Protein AF-A0A934HBX4-F1 (afdb_monomer)

Mean predicted aligned error: 6.54 Å

Radius of gyration: 14.33 Å; Cα contacts (8 Å, |Δi|>4): 82; chains: 1; bounding box: 33×27×42 Å

pLDDT: mean 80.92, std 11.92, range [35.16, 94.0]

Sequence (109 aa):
MNKEQVQQIINVLGGVRQRPGLYMRQNQASGFLDGFRLALEMLSAMGVPTSFYKEALAERGWEWSLAAPLAEMQQRGLTEEEKVEELLTIEIEAWKKVLAQIEQPENGQ

Secondary structure (DSSP, 8-state):
--HHHHHHHHHHHHHHHH-HHHH--TT-HHHHHHHHHHHHHHHHS----HHHHHHHHHHTT----SSHHHHHHHHTT--HHHHHHHHHHHHHHHHHHHHHHHHS--S--

Structure (mmCIF, N/CA/C/O backbone):
data_AF-A0A934HBX4-F1
#
_entry.id   AF-A0A934HBX4-F1
#
loop_
_atom_site.group_PDB
_atom_site.id
_atom_site.type_symbol
_atom_site.label_atom_id
_atom_site.label_alt_id
_atom_site.label_comp_id
_atom_site.label_asym_id
_atom_site.label_entity_id
_atom_site.label_seq_id
_atom_site.pdbx_PDB_ins_code
_atom_site.Cartn_x
_atom_site.Cartn_y
_atom_site.Cartn_z
_atom_site.occupancy
_atom_site.B_iso_or_equiv
_atom_site.auth_seq_id
_atom_site.auth_comp_id
_atom_site.auth_asym_id
_atom_site.auth_atom_id
_atom_site.pdbx_PDB_model_num
ATOM 1 N N . MET A 1 1 ? 8.900 5.720 -15.269 1.00 78.31 1 MET A N 1
ATOM 2 C CA . MET A 1 1 ? 9.370 5.649 -13.874 1.00 78.31 1 MET A CA 1
ATOM 3 C C . MET A 1 1 ? 10.441 4.574 -13.801 1.00 78.31 1 MET A C 1
ATOM 5 O O . MET A 1 1 ? 10.252 3.533 -14.418 1.00 78.31 1 MET A O 1
ATOM 9 N N . ASN A 1 2 ? 11.582 4.844 -13.171 1.00 86.06 2 ASN A N 1
ATOM 10 C CA . ASN A 1 2 ? 12.700 3.898 -13.091 1.00 86.06 2 ASN A CA 1
ATOM 11 C C . ASN A 1 2 ? 12.673 3.100 -11.772 1.00 86.06 2 ASN A C 1
ATOM 13 O O . ASN A 1 2 ? 11.898 3.400 -10.861 1.00 86.06 2 ASN A O 1
ATOM 17 N N . LYS A 1 3 ? 13.539 2.086 -11.670 1.00 89.44 3 LYS A N 1
ATOM 18 C CA . LYS A 1 3 ? 13.671 1.228 -10.483 1.00 89.44 3 LYS A CA 1
ATOM 19 C C . LYS A 1 3 ? 13.864 2.028 -9.187 1.00 89.44 3 LYS A C 1
ATOM 21 O O . LYS A 1 3 ? 13.232 1.730 -8.178 1.00 89.44 3 LYS A O 1
ATOM 26 N N . GLU A 1 4 ? 14.722 3.045 -9.213 1.00 90.31 4 GLU A N 1
ATOM 27 C CA . GLU A 1 4 ? 15.042 3.860 -8.034 1.00 90.31 4 GLU A CA 1
ATOM 28 C C . GLU A 1 4 ? 13.826 4.647 -7.541 1.00 90.31 4 GLU A C 1
ATOM 30 O O . GLU A 1 4 ? 13.556 4.672 -6.342 1.00 90.31 4 GLU A O 1
ATOM 35 N N . GLN A 1 5 ? 13.051 5.226 -8.461 1.00 87.50 5 GLN A N 1
ATOM 36 C CA . GLN A 1 5 ? 11.820 5.950 -8.146 1.00 87.50 5 GLN A CA 1
ATOM 37 C C . GLN A 1 5 ? 10.778 5.030 -7.502 1.00 87.50 5 GLN A C 1
ATOM 39 O O . GLN A 1 5 ? 10.195 5.383 -6.478 1.00 87.50 5 GLN A O 1
ATOM 44 N N . VAL A 1 6 ? 10.580 3.825 -8.046 1.00 89.12 6 VAL A N 1
ATOM 45 C CA . VAL A 1 6 ? 9.644 2.848 -7.463 1.00 89.12 6 VAL A CA 1
ATOM 46 C C . VAL A 1 6 ? 10.110 2.393 -6.079 1.00 89.12 6 VAL A C 1
ATOM 48 O O . VAL A 1 6 ? 9.312 2.335 -5.143 1.00 89.12 6 VAL 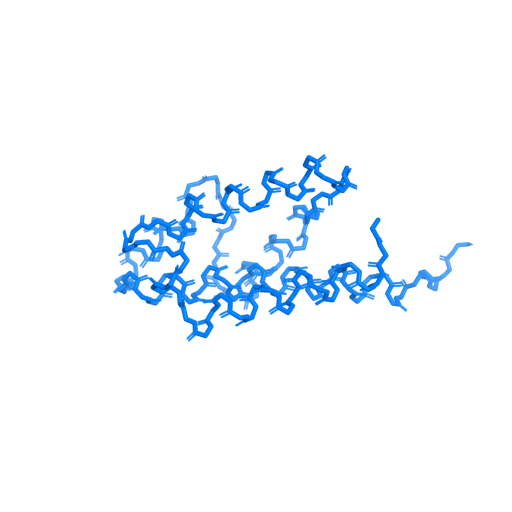A O 1
ATOM 51 N N . GLN A 1 7 ? 11.409 2.146 -5.901 1.00 92.56 7 GLN A N 1
ATOM 52 C CA . GLN A 1 7 ? 11.962 1.792 -4.595 1.00 92.56 7 GLN A CA 1
ATOM 53 C C . GLN A 1 7 ? 11.796 2.923 -3.568 1.00 92.56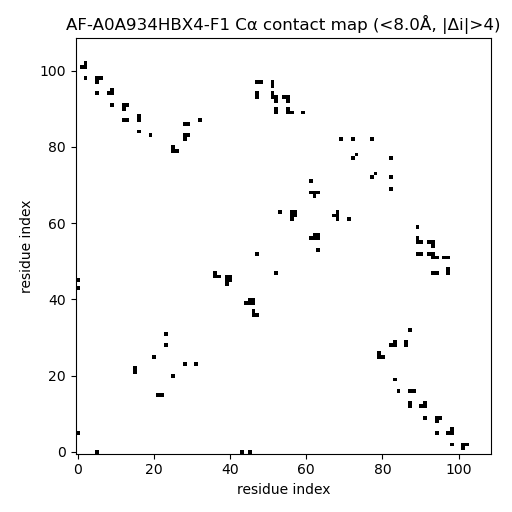 7 GLN A C 1
ATOM 55 O O . GLN A 1 7 ? 11.489 2.659 -2.405 1.00 92.56 7 GLN A O 1
ATOM 60 N N . GLN A 1 8 ? 11.965 4.182 -3.980 1.00 91.00 8 GLN A N 1
ATOM 61 C CA . GLN A 1 8 ? 11.720 5.339 -3.119 1.00 91.00 8 GLN A CA 1
ATOM 62 C C . GLN A 1 8 ? 10.256 5.418 -2.682 1.00 91.00 8 GLN A C 1
ATOM 64 O O . GLN A 1 8 ? 10.004 5.641 -1.500 1.00 91.00 8 GLN A O 1
ATOM 69 N N . ILE A 1 9 ? 9.303 5.174 -3.586 1.00 89.56 9 ILE A N 1
ATOM 70 C CA . ILE A 1 9 ? 7.871 5.136 -3.253 1.00 89.56 9 ILE A CA 1
ATOM 71 C C . ILE A 1 9 ? 7.588 4.058 -2.199 1.00 89.56 9 ILE A C 1
ATOM 73 O O . ILE A 1 9 ? 6.972 4.352 -1.174 1.00 89.56 9 ILE A O 1
ATOM 77 N N . ILE A 1 10 ? 8.107 2.840 -2.392 1.00 92.06 10 ILE A N 1
ATOM 78 C CA . ILE A 1 10 ? 7.976 1.742 -1.419 1.00 92.06 10 ILE A CA 1
ATOM 79 C C . ILE A 1 10 ? 8.553 2.146 -0.056 1.00 92.06 10 ILE A C 1
ATOM 81 O O . ILE A 1 10 ? 7.933 1.896 0.977 1.00 92.06 10 ILE A O 1
ATOM 85 N N . ASN A 1 11 ? 9.720 2.794 -0.038 1.00 93.19 11 ASN A N 1
ATOM 86 C CA . ASN A 1 11 ? 10.368 3.228 1.199 1.00 93.19 11 ASN A CA 1
ATOM 87 C C . ASN A 1 11 ? 9.564 4.322 1.917 1.00 93.19 11 ASN A C 1
ATOM 89 O O . ASN A 1 11 ? 9.423 4.270 3.138 1.00 93.19 11 ASN A O 1
ATOM 93 N N . VAL A 1 12 ? 9.015 5.289 1.173 1.00 90.38 12 VAL A N 1
ATOM 94 C CA . VAL A 1 12 ? 8.151 6.345 1.722 1.00 90.38 12 VAL A CA 1
ATOM 95 C C . VAL A 1 12 ? 6.900 5.732 2.338 1.00 90.38 12 VAL A C 1
ATOM 97 O O . VAL A 1 12 ? 6.615 5.994 3.504 1.00 90.38 12 VAL A O 1
ATOM 100 N N . LEU A 1 13 ? 6.199 4.863 1.608 1.00 90.12 13 LEU A N 1
ATOM 101 C CA . LEU A 1 13 ? 5.012 4.172 2.115 1.00 90.12 13 LEU A CA 1
ATOM 102 C C . LEU A 1 13 ? 5.333 3.293 3.331 1.00 90.12 13 LEU A C 1
ATOM 104 O O . LEU A 1 13 ? 4.577 3.280 4.299 1.00 90.12 13 LEU A O 1
ATOM 108 N N . GLY A 1 14 ? 6.484 2.616 3.331 1.00 91.94 14 GLY A N 1
ATOM 109 C CA . GLY A 1 14 ? 6.973 1.865 4.486 1.00 91.94 14 GLY A CA 1
ATOM 110 C C . GLY A 1 14 ? 7.215 2.751 5.712 1.00 91.94 14 GLY A C 1
ATOM 111 O O . GLY A 1 14 ? 6.858 2.367 6.825 1.00 91.94 14 GLY A O 1
ATOM 112 N N . GLY A 1 15 ? 7.761 3.955 5.516 1.00 91.12 15 GLY A N 1
ATOM 113 C CA . GLY A 1 15 ? 7.914 4.960 6.570 1.00 91.12 15 GLY A CA 1
ATOM 114 C C . GLY A 1 15 ? 6.573 5.475 7.101 1.00 91.12 15 GLY A C 1
ATOM 115 O O . GLY A 1 15 ? 6.395 5.575 8.316 1.00 91.12 15 GLY A O 1
ATOM 116 N N . VAL A 1 16 ? 5.607 5.724 6.209 1.00 88.38 16 VAL A N 1
ATOM 117 C CA . VAL A 1 16 ? 4.232 6.102 6.580 1.00 88.38 16 VAL A CA 1
ATOM 118 C C . VAL A 1 16 ? 3.585 5.007 7.423 1.00 88.38 16 VAL A C 1
ATOM 120 O O . VAL A 1 16 ? 3.040 5.300 8.485 1.00 88.38 16 VAL A O 1
ATOM 123 N N . ARG A 1 17 ? 3.720 3.742 7.013 1.00 88.75 17 ARG A N 1
ATOM 124 C CA . ARG A 1 17 ? 3.178 2.579 7.729 1.00 88.75 17 ARG A CA 1
ATOM 125 C C . ARG A 1 17 ? 3.743 2.405 9.135 1.00 88.75 17 ARG A C 1
ATOM 127 O O . ARG A 1 17 ? 3.027 1.998 10.036 1.00 88.75 17 ARG A O 1
ATOM 134 N N . GLN A 1 18 ? 5.001 2.774 9.372 1.00 88.94 18 GLN A N 1
ATOM 135 C CA . GLN A 1 18 ? 5.572 2.725 10.723 1.00 88.94 18 GLN A CA 1
ATOM 136 C C . GLN A 1 18 ? 4.998 3.789 11.668 1.00 88.94 18 GLN A C 1
ATOM 138 O O . GLN A 1 18 ? 5.074 3.626 12.887 1.00 88.94 18 GLN A O 1
ATOM 143 N N . ARG A 1 19 ? 4.499 4.914 11.138 1.00 87.19 19 ARG A N 1
ATOM 144 C CA . ARG A 1 19 ? 4.040 6.065 11.935 1.00 87.19 19 ARG A CA 1
ATOM 145 C C . ARG A 1 19 ? 2.821 6.747 11.301 1.00 87.19 19 ARG A C 1
ATOM 147 O O . ARG A 1 19 ? 2.879 7.951 11.042 1.00 87.1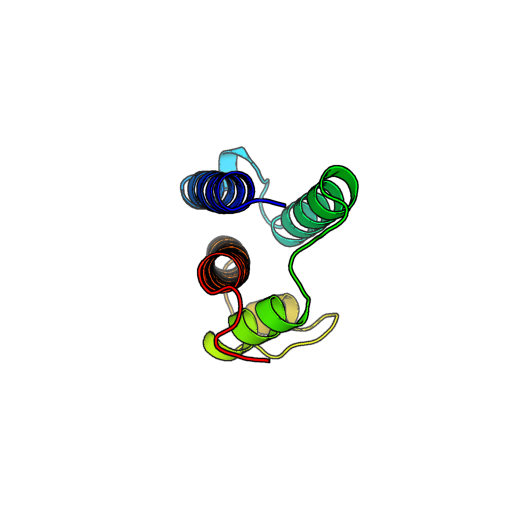9 19 ARG A O 1
ATOM 154 N N . PRO A 1 20 ? 1.702 6.036 11.079 1.00 83.38 20 PRO A N 1
ATOM 155 C CA . PRO A 1 20 ? 0.582 6.556 10.296 1.00 83.38 20 PRO A CA 1
ATOM 156 C C . PRO A 1 20 ? -0.011 7.837 10.895 1.00 83.38 20 PRO A C 1
ATOM 158 O O . PRO A 1 20 ? -0.321 8.765 10.155 1.00 83.38 20 PRO A O 1
ATOM 161 N N . GLY A 1 21 ? -0.053 7.949 12.228 1.00 82.44 21 GLY A N 1
ATOM 162 C CA . GLY A 1 21 ? -0.558 9.134 12.934 1.00 82.44 21 GLY A CA 1
ATOM 163 C C . GLY A 1 21 ? 0.234 10.432 12.709 1.00 82.44 21 GLY A C 1
ATOM 164 O O . GLY A 1 21 ? -0.266 11.505 13.034 1.00 82.44 21 GLY A O 1
ATOM 165 N N . LEU A 1 22 ? 1.453 10.362 12.156 1.00 83.25 22 LEU A N 1
ATOM 166 C CA . LEU A 1 22 ? 2.226 11.548 11.759 1.00 83.25 22 LEU A CA 1
ATOM 167 C C . LEU A 1 22 ? 1.753 12.121 10.413 1.00 83.25 22 LEU A C 1
ATOM 169 O O . LEU A 1 22 ? 1.896 13.315 10.166 1.00 83.25 22 LEU A O 1
ATOM 173 N N . TYR A 1 23 ? 1.209 11.265 9.548 1.00 79.06 23 TYR A N 1
ATOM 174 C CA . TYR A 1 23 ? 0.844 11.597 8.169 1.00 79.06 23 TYR A CA 1
ATOM 175 C C . TYR A 1 23 ? -0.664 11.733 7.981 1.00 79.06 23 TYR A C 1
ATOM 177 O O . TYR A 1 23 ? -1.119 12.447 7.092 1.00 79.06 23 TYR A O 1
ATOM 185 N N . MET A 1 24 ? -1.441 11.041 8.811 1.00 80.75 24 MET A N 1
ATOM 186 C CA . MET A 1 24 ? -2.883 10.917 8.678 1.00 80.75 24 MET A CA 1
ATOM 187 C C . MET A 1 24 ? -3.546 11.109 10.037 1.00 80.75 24 MET A C 1
ATOM 189 O O . MET A 1 24 ? -3.111 10.556 11.047 1.00 80.75 24 MET A O 1
ATOM 193 N N . ARG A 1 25 ? -4.648 11.864 10.059 1.00 72.31 25 ARG A N 1
ATOM 194 C CA . ARG A 1 25 ? -5.613 11.772 11.161 1.00 72.31 25 ARG A CA 1
ATOM 195 C C . ARG A 1 25 ? -6.410 10.469 11.031 1.00 72.31 25 ARG A C 1
ATOM 197 O O . ARG A 1 25 ? -6.514 9.912 9.939 1.00 72.31 25 ARG A O 1
ATOM 204 N N . GLN A 1 26 ? -6.987 10.002 12.140 1.00 67.94 26 GLN A N 1
ATOM 205 C CA . GLN A 1 26 ? -7.896 8.847 12.143 1.00 67.94 26 GLN A CA 1
ATOM 206 C C . GLN A 1 26 ? -8.970 8.989 11.046 1.00 67.94 26 GLN A C 1
ATOM 208 O O . GLN A 1 26 ? -9.448 10.095 10.782 1.00 67.94 26 GLN A O 1
ATOM 213 N N . ASN A 1 27 ? -9.318 7.872 10.402 1.00 65.50 27 ASN A N 1
ATOM 214 C CA . ASN A 1 27 ? -10.313 7.754 9.325 1.00 65.50 27 ASN A CA 1
ATOM 215 C C . ASN A 1 27 ? -9.951 8.454 8.001 1.00 65.50 27 ASN A C 1
ATOM 217 O O . ASN A 1 27 ? -10.832 8.693 7.176 1.00 65.50 27 ASN A O 1
ATOM 221 N N . GLN A 1 28 ? -8.680 8.805 7.771 1.00 73.00 28 GLN A N 1
ATOM 222 C CA . GLN A 1 28 ? -8.246 9.470 6.530 1.00 73.00 28 GLN A CA 1
ATOM 223 C C . GLN A 1 28 ? -7.292 8.642 5.662 1.00 73.00 28 GLN A C 1
ATOM 225 O O . GLN A 1 28 ? -6.772 9.167 4.682 1.00 73.00 28 GLN A O 1
ATOM 230 N N . ALA A 1 29 ? -7.082 7.357 5.968 1.00 70.75 29 ALA A N 1
ATOM 231 C CA . ALA A 1 29 ? -6.194 6.499 5.175 1.00 70.75 29 ALA A CA 1
ATOM 232 C C . ALA A 1 29 ? -6.593 6.417 3.701 1.00 70.75 29 ALA A C 1
ATOM 234 O O . ALA A 1 29 ? -5.736 6.524 2.830 1.00 70.75 29 ALA A O 1
ATOM 235 N N . SER A 1 30 ? -7.889 6.280 3.418 1.00 69.88 30 SER A N 1
ATOM 236 C CA . SER A 1 30 ? -8.399 6.245 2.048 1.00 69.88 30 SER A CA 1
ATOM 237 C C . SER A 1 30 ? -8.101 7.542 1.301 1.00 69.88 30 SER A C 1
ATOM 239 O O . SER A 1 30 ? -7.452 7.512 0.265 1.00 69.88 30 SER A O 1
ATOM 241 N N . GLY A 1 31 ? -8.468 8.689 1.881 1.00 73.06 31 GLY A N 1
ATOM 242 C CA . GLY A 1 31 ? -8.221 10.001 1.283 1.00 73.06 31 GLY A CA 1
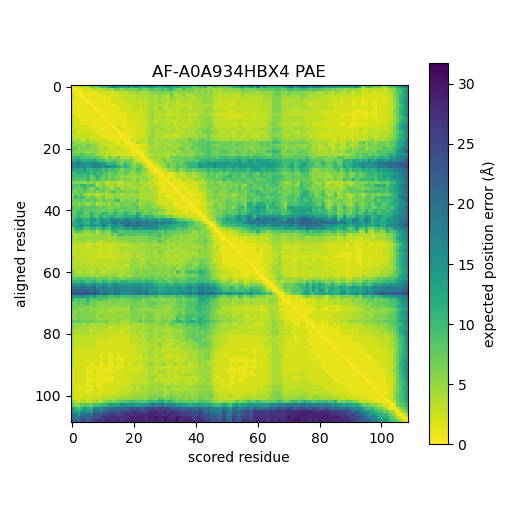ATOM 243 C C . GLY A 1 31 ? -6.733 10.324 1.123 1.00 73.06 31 GLY A C 1
ATOM 244 O O . GLY A 1 31 ? -6.341 10.931 0.130 1.00 73.06 31 GLY A O 1
ATOM 245 N N . PHE A 1 32 ? -5.891 9.887 2.063 1.00 78.44 32 PHE A N 1
ATOM 246 C CA . PHE A 1 32 ? -4.440 9.993 1.933 1.00 78.44 32 PHE A CA 1
ATOM 247 C C . PHE A 1 32 ? -3.919 9.150 0.770 1.00 78.44 32 PHE A C 1
ATOM 249 O O . PHE A 1 32 ? -3.157 9.665 -0.041 1.00 78.44 32 PHE A O 1
ATOM 256 N N . LEU A 1 33 ? -4.331 7.884 0.664 1.00 72.75 33 LEU A N 1
ATOM 257 C CA . LEU A 1 33 ? -3.890 6.989 -0.407 1.00 72.75 33 LEU A CA 1
ATOM 258 C C . LEU A 1 33 ? -4.397 7.437 -1.776 1.00 72.75 33 LEU A C 1
ATOM 260 O O . LEU A 1 33 ? -3.632 7.416 -2.734 1.00 72.75 33 LEU A O 1
ATOM 264 N N . ASP A 1 34 ? -5.637 7.905 -1.867 1.00 76.88 34 ASP A N 1
ATOM 265 C CA . ASP A 1 34 ? -6.188 8.466 -3.099 1.00 76.88 34 ASP A CA 1
ATOM 266 C C . ASP A 1 34 ? -5.419 9.728 -3.510 1.00 76.88 34 ASP A C 1
ATOM 268 O O . ASP A 1 34 ? -5.003 9.857 -4.660 1.00 76.88 34 ASP A O 1
ATOM 272 N N . GLY A 1 35 ? -5.139 10.624 -2.557 1.00 75.44 35 GLY A N 1
ATOM 273 C CA . GLY A 1 35 ? -4.305 11.804 -2.788 1.00 75.44 35 GLY A CA 1
ATOM 274 C C . GLY A 1 35 ? -2.867 11.453 -3.180 1.00 75.44 35 GLY A C 1
ATOM 275 O O . GLY A 1 35 ? -2.295 12.089 -4.063 1.00 75.44 35 GLY A O 1
ATOM 276 N N . PHE A 1 36 ? -2.291 10.419 -2.568 1.00 74.06 36 PHE A N 1
ATOM 277 C CA . PHE A 1 36 ? -0.951 9.924 -2.872 1.00 74.06 36 PHE A CA 1
ATOM 278 C C . PHE A 1 36 ? -0.879 9.334 -4.2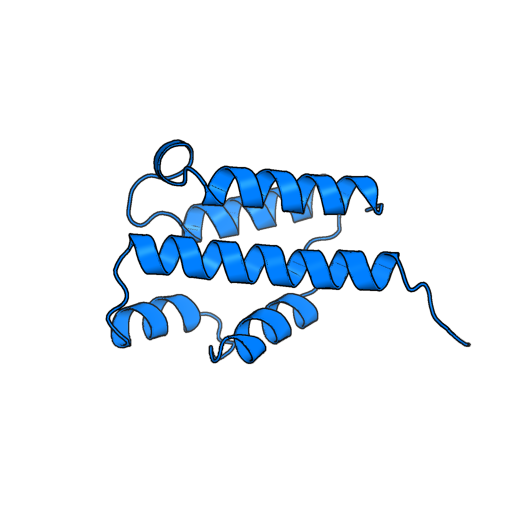84 1.00 74.06 36 PHE A C 1
ATOM 280 O O . PHE A 1 36 ? 0.015 9.690 -5.049 1.00 74.06 36 PHE A O 1
ATOM 287 N N . ARG A 1 37 ? -1.849 8.495 -4.665 1.00 72.75 37 ARG A N 1
ATOM 288 C CA . ARG A 1 37 ? -1.956 7.931 -6.018 1.00 72.75 37 ARG A CA 1
ATOM 289 C C . ARG A 1 37 ? -2.151 9.019 -7.065 1.00 72.75 37 ARG A C 1
ATOM 291 O O . ARG A 1 37 ? -1.422 9.019 -8.050 1.00 72.75 37 ARG A O 1
ATOM 298 N N . LEU A 1 38 ? -3.043 9.983 -6.821 1.00 74.62 38 LEU A N 1
ATOM 299 C CA . LEU A 1 38 ? -3.242 11.140 -7.702 1.00 74.62 38 LEU A CA 1
ATOM 300 C C . LEU A 1 38 ? -1.956 11.956 -7.867 1.00 74.62 38 LEU A C 1
ATOM 302 O O . LEU A 1 38 ? -1.582 12.304 -8.984 1.00 74.62 38 LEU A O 1
ATOM 306 N N . ALA A 1 39 ? -1.248 12.238 -6.770 1.00 69.81 39 ALA A N 1
ATOM 307 C CA . ALA A 1 39 ? 0.022 12.953 -6.825 1.00 69.81 39 ALA A CA 1
ATOM 308 C C . ALA A 1 39 ? 1.067 12.185 -7.646 1.00 69.81 39 ALA A C 1
ATOM 310 O O . ALA A 1 39 ? 1.783 12.788 -8.443 1.00 69.81 39 ALA A O 1
ATOM 311 N N . LEU A 1 40 ? 1.134 10.860 -7.497 1.00 68.50 40 LEU A N 1
ATOM 312 C CA . LEU A 1 40 ? 2.035 10.029 -8.287 1.00 68.50 40 LEU A CA 1
ATOM 313 C C . LEU A 1 40 ? 1.638 9.997 -9.764 1.00 68.50 40 LEU A C 1
ATOM 315 O O . LEU A 1 40 ? 2.498 10.248 -10.599 1.00 68.50 40 LEU A O 1
ATOM 319 N N . GLU A 1 41 ? 0.364 9.797 -10.098 1.00 71.38 41 GLU A N 1
ATOM 320 C CA . GLU A 1 41 ? -0.131 9.853 -11.481 1.00 71.38 41 GLU A CA 1
ATOM 321 C C . GLU A 1 41 ? 0.203 11.189 -12.160 1.00 71.38 41 GLU A C 1
ATOM 323 O O . GLU A 1 41 ? 0.662 11.205 -13.304 1.00 71.38 41 GLU A O 1
ATOM 328 N N . MET A 1 42 ? 0.045 12.305 -11.440 1.00 65.88 42 MET A N 1
ATOM 329 C CA . MET A 1 42 ? 0.360 13.641 -11.949 1.00 65.88 42 MET A CA 1
ATOM 330 C C . MET A 1 42 ? 1.866 13.891 -12.110 1.00 65.88 42 MET A C 1
ATOM 332 O O . MET A 1 42 ? 2.271 14.554 -13.064 1.00 65.88 42 MET A O 1
ATOM 336 N N . LEU A 1 43 ? 2.701 13.396 -11.191 1.00 58.25 43 LEU A N 1
ATOM 337 C CA . LEU A 1 43 ? 4.143 13.680 -11.172 1.00 58.25 43 LEU A CA 1
ATOM 338 C C . LEU A 1 43 ? 4.970 12.728 -12.043 1.00 58.25 43 LEU A C 1
ATOM 340 O O . LEU A 1 43 ? 6.046 13.110 -12.504 1.00 58.25 43 LEU A O 1
ATOM 344 N N . SER A 1 44 ? 4.509 11.496 -12.263 1.00 59.12 44 SER A N 1
ATOM 345 C CA . SER A 1 44 ? 5.268 10.463 -12.981 1.00 59.12 44 SER A CA 1
ATOM 346 C C . SER A 1 44 ? 4.695 10.109 -14.359 1.00 59.12 44 SER A C 1
ATOM 348 O O . SER A 1 44 ? 5.321 9.324 -15.077 1.00 59.12 44 SER A O 1
ATOM 350 N N . ALA A 1 45 ? 3.510 10.634 -14.707 1.00 57.75 45 ALA A N 1
ATOM 351 C CA . ALA A 1 45 ? 2.691 10.216 -15.852 1.00 57.75 45 ALA A CA 1
ATOM 352 C C . ALA A 1 45 ? 2.374 8.699 -15.892 1.00 57.75 45 ALA A C 1
ATOM 354 O O . ALA A 1 45 ? 1.900 8.194 -16.909 1.00 57.75 45 ALA A O 1
ATOM 355 N N . MET A 1 46 ? 2.639 7.965 -14.802 1.00 60.69 46 MET A N 1
ATOM 356 C CA . MET A 1 46 ? 2.380 6.531 -14.637 1.00 60.69 46 MET A CA 1
ATOM 357 C C . MET A 1 46 ? 2.112 6.205 -13.158 1.00 60.69 46 MET A C 1
ATOM 359 O O . MET A 1 46 ? 3.037 6.146 -12.344 1.00 60.69 46 MET A O 1
ATOM 363 N N . GLY A 1 47 ? 0.845 5.968 -12.811 1.00 68.19 47 GLY A N 1
ATOM 364 C CA . GLY A 1 47 ? 0.448 5.411 -11.513 1.00 68.19 47 GLY A CA 1
ATOM 365 C C . GLY A 1 47 ? 0.740 3.910 -11.397 1.00 68.19 47 GLY A C 1
ATOM 366 O O . GLY A 1 47 ? 1.300 3.298 -12.309 1.00 68.19 47 GLY A O 1
ATOM 367 N N . VAL A 1 48 ? 0.329 3.297 -10.284 1.00 73.75 48 VAL A N 1
ATOM 368 C CA . VAL A 1 48 ? 0.285 1.829 -10.176 1.00 73.75 48 VAL A CA 1
ATOM 369 C C . VAL A 1 48 ? -0.690 1.294 -11.228 1.00 73.75 48 VAL A C 1
ATOM 371 O O . VAL A 1 48 ? -1.859 1.685 -11.211 1.00 73.75 48 VAL A O 1
ATOM 374 N N . PRO A 1 49 ? -0.274 0.376 -12.118 1.00 81.56 49 PRO A N 1
ATOM 375 C CA . PRO A 1 49 ? -1.205 -0.320 -12.993 1.00 81.56 49 PRO A CA 1
ATOM 376 C C . PRO A 1 49 ? -2.333 -0.966 -12.186 1.00 81.56 49 PRO A C 1
ATOM 378 O O . PRO A 1 49 ? -2.087 -1.723 -11.246 1.00 81.56 49 PRO A O 1
ATOM 381 N N . THR A 1 50 ? -3.585 -0.712 -12.577 1.00 81.50 50 THR A N 1
ATOM 382 C CA . THR A 1 50 ? -4.764 -1.234 -11.867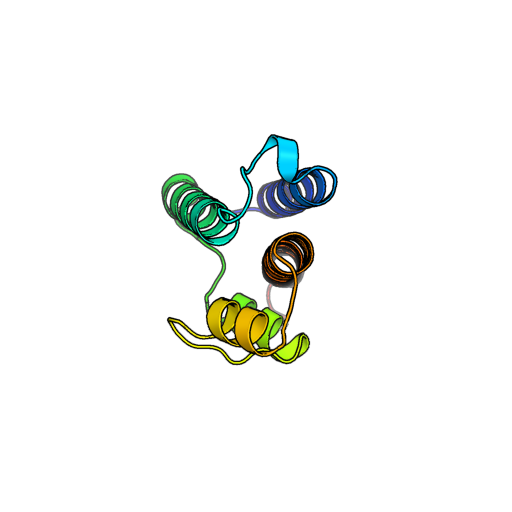 1.00 81.50 50 THR A CA 1
ATOM 383 C C . THR A 1 50 ? -4.731 -2.760 -11.715 1.00 81.50 50 THR A C 1
ATOM 385 O O . THR A 1 50 ? -5.270 -3.283 -10.745 1.00 81.50 50 THR A O 1
ATOM 388 N N . SER A 1 51 ? -4.092 -3.484 -12.641 1.00 85.69 51 SER A N 1
ATOM 389 C CA . SER A 1 51 ? -3.885 -4.936 -12.551 1.00 85.69 51 SER A CA 1
ATOM 390 C C . SER A 1 51 ? -3.092 -5.344 -11.307 1.00 85.69 51 SER A C 1
ATOM 392 O O . SER A 1 51 ? -3.561 -6.192 -10.557 1.00 85.69 51 SER A O 1
ATOM 394 N N . PHE A 1 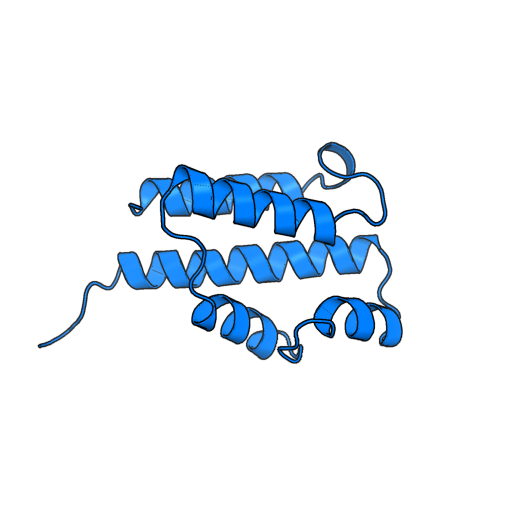52 ? -1.959 -4.699 -11.020 1.00 90.06 52 PHE A N 1
ATOM 395 C CA . PHE A 1 52 ? -1.147 -5.039 -9.848 1.00 90.06 52 PHE A CA 1
ATOM 396 C C . PHE A 1 52 ? -1.835 -4.698 -8.536 1.00 90.06 52 PHE A C 1
ATOM 398 O O . PHE A 1 52 ? -1.703 -5.433 -7.561 1.00 90.06 52 PHE A O 1
ATOM 405 N N . TYR A 1 53 ? -2.602 -3.610 -8.514 1.00 85.94 53 TYR A N 1
ATOM 406 C CA . TYR A 1 53 ? -3.387 -3.264 -7.337 1.00 85.94 53 TYR A CA 1
ATOM 407 C C . TYR A 1 53 ? -4.528 -4.267 -7.090 1.00 85.94 53 TYR A C 1
ATOM 409 O O . TYR A 1 53 ? -4.756 -4.685 -5.956 1.00 85.94 53 TYR A O 1
ATOM 417 N N . LYS A 1 54 ? -5.209 -4.717 -8.153 1.00 86.56 54 LYS A N 1
ATOM 418 C CA . LYS A 1 54 ? -6.211 -5.794 -8.079 1.00 86.56 54 LYS A CA 1
ATOM 419 C C . LYS A 1 54 ? -5.614 -7.105 -7.578 1.00 86.56 54 LYS A C 1
ATOM 421 O O . LYS A 1 54 ? -6.228 -7.762 -6.746 1.00 86.56 54 LYS A O 1
ATOM 426 N N . GLU A 1 55 ? -4.438 -7.474 -8.075 1.00 90.31 55 GLU A N 1
ATOM 427 C CA . GLU A 1 55 ? -3.721 -8.666 -7.617 1.00 90.31 55 GLU A CA 1
ATOM 428 C C . GLU A 1 55 ? -3.356 -8.565 -6.136 1.00 90.31 55 GLU A C 1
ATOM 430 O O . GLU A 1 55 ? -3.623 -9.503 -5.394 1.00 90.31 55 GLU A O 1
ATOM 435 N N . ALA A 1 56 ? -2.820 -7.424 -5.688 1.00 90.62 56 ALA A N 1
ATOM 436 C CA . ALA A 1 56 ? -2.484 -7.206 -4.280 1.00 90.62 56 ALA A CA 1
ATOM 437 C C . ALA A 1 56 ? -3.720 -7.295 -3.362 1.00 90.62 56 ALA A C 1
ATOM 439 O O . ALA A 1 56 ? -3.655 -7.877 -2.284 1.00 90.62 56 ALA A O 1
ATOM 440 N N . LEU A 1 57 ? -4.878 -6.780 -3.794 1.00 89.06 57 LEU A N 1
ATOM 441 C CA . LEU A 1 57 ? -6.138 -6.966 -3.064 1.00 89.06 57 LEU A CA 1
ATOM 442 C C . LEU A 1 57 ? -6.551 -8.442 -2.994 1.00 89.06 57 LEU A C 1
ATOM 444 O O . LEU A 1 57 ? -6.860 -8.945 -1.912 1.00 89.06 57 LEU A O 1
ATOM 448 N N . ALA A 1 58 ? -6.532 -9.136 -4.133 1.00 90.38 58 ALA A N 1
ATOM 449 C CA . ALA A 1 58 ? -6.962 -10.527 -4.228 1.00 90.38 58 ALA A CA 1
ATOM 450 C C . ALA A 1 58 ? -6.069 -11.474 -3.407 1.00 90.38 58 ALA A C 1
ATOM 452 O O . ALA A 1 58 ? -6.584 -12.349 -2.714 1.00 90.38 58 ALA A O 1
ATOM 453 N N . GLU A 1 59 ? -4.748 -11.272 -3.423 1.00 93.12 59 GLU A N 1
ATOM 454 C CA . GLU A 1 59 ? -3.778 -12.045 -2.629 1.00 93.12 59 GLU A CA 1
ATOM 455 C C . GLU A 1 59 ? -4.022 -11.931 -1.119 1.00 93.12 59 GLU A C 1
ATOM 457 O O . GLU A 1 59 ? -3.696 -12.847 -0.363 1.00 93.12 59 GLU A O 1
ATOM 462 N N . ARG A 1 60 ? -4.649 -10.836 -0.684 1.00 90.94 60 ARG A N 1
ATOM 463 C CA . ARG A 1 60 ? -5.010 -10.580 0.714 1.00 90.94 60 ARG A CA 1
ATOM 464 C C . ARG A 1 60 ? -6.463 -10.931 1.046 1.00 90.94 60 ARG A C 1
ATOM 466 O O . ARG A 1 60 ? -6.905 -10.736 2.175 1.00 90.94 60 ARG A O 1
ATOM 473 N N . GLY A 1 61 ? -7.200 -11.495 0.089 1.00 90.25 61 GLY A N 1
ATOM 474 C CA . GLY A 1 61 ? -8.579 -11.942 0.284 1.00 90.25 61 GLY A CA 1
ATOM 475 C C . GLY A 1 61 ? -9.612 -10.813 0.281 1.00 90.25 61 GLY A C 1
ATOM 476 O O . GLY A 1 61 ? -10.663 -10.958 0.918 1.00 90.25 61 GLY A O 1
ATOM 477 N N . TRP A 1 62 ? -9.311 -9.707 -0.406 1.00 88.69 62 TRP A N 1
ATOM 478 C CA . TRP A 1 62 ? -10.233 -8.596 -0.645 1.00 88.69 62 TRP A CA 1
ATOM 479 C C . TRP A 1 62 ? -10.777 -8.629 -2.065 1.00 88.69 62 TRP A C 1
ATOM 481 O O . TRP A 1 62 ? -10.046 -8.893 -3.025 1.00 88.69 62 TRP A O 1
ATOM 491 N N . GLU A 1 63 ? -12.055 -8.296 -2.217 1.00 83.94 63 GLU A N 1
ATOM 492 C CA . GLU A 1 63 ? -12.651 -8.167 -3.539 1.00 83.94 63 GLU A CA 1
ATOM 493 C C . GLU A 1 63 ? -12.326 -6.807 -4.168 1.00 83.94 63 GLU A C 1
ATOM 495 O O . GLU A 1 63 ? -12.420 -5.745 -3.545 1.00 83.94 63 GLU A O 1
ATOM 500 N N . TRP A 1 64 ? -11.981 -6.821 -5.458 1.00 79.50 64 TRP A N 1
ATOM 501 C CA . TRP A 1 64 ? -11.885 -5.583 -6.221 1.00 79.50 64 TRP A CA 1
ATOM 502 C C . TRP A 1 64 ? -13.282 -5.017 -6.479 1.00 79.50 64 TRP A C 1
ATOM 504 O O . TRP A 1 64 ? -14.054 -5.556 -7.274 1.00 79.50 64 TRP A O 1
ATOM 514 N N . SER A 1 65 ? -13.575 -3.862 -5.889 1.00 72.12 65 SER A N 1
ATOM 515 C CA . SER A 1 65 ? -14.719 -3.043 -6.278 1.00 72.12 65 SER A CA 1
ATOM 516 C C . SER A 1 65 ? -14.445 -1.564 -6.005 1.00 72.12 65 SER A C 1
ATOM 518 O O . SER A 1 65 ? -13.619 -1.216 -5.163 1.00 72.12 65 SER A O 1
ATOM 520 N N . LEU A 1 66 ? -15.167 -0.689 -6.712 1.00 57.25 66 LEU A N 1
ATOM 521 C CA . LEU A 1 66 ? -15.063 0.771 -6.586 1.00 57.25 66 LEU A CA 1
ATOM 522 C C . LEU A 1 66 ? -15.403 1.301 -5.180 1.00 57.25 66 LEU A C 1
ATOM 524 O O . LEU A 1 66 ? -15.034 2.424 -4.860 1.00 57.25 66 LEU A O 1
ATOM 528 N N . ALA A 1 67 ? -16.091 0.515 -4.346 1.00 57.62 67 ALA A N 1
ATOM 529 C CA . ALA A 1 67 ? -16.460 0.890 -2.978 1.00 57.62 67 ALA A CA 1
ATOM 530 C C . ALA A 1 67 ? -16.115 -0.183 -1.922 1.00 57.62 67 ALA A C 1
ATOM 532 O O . ALA A 1 67 ? -16.267 0.068 -0.727 1.00 57.62 67 ALA A O 1
ATOM 533 N N . ALA A 1 68 ? -15.684 -1.382 -2.337 1.00 62.06 68 ALA A N 1
ATOM 534 C CA . ALA A 1 68 ? -15.704 -2.569 -1.479 1.00 62.06 68 ALA A CA 1
ATOM 535 C C . ALA A 1 68 ? -14.595 -2.655 -0.435 1.00 62.06 68 ALA A C 1
ATOM 537 O O . ALA A 1 68 ? -14.965 -2.959 0.687 1.00 62.06 68 ALA A O 1
ATOM 538 N N . PRO A 1 69 ? -13.299 -2.392 -0.695 1.00 71.88 69 PRO A N 1
ATOM 539 C CA . PRO A 1 69 ? -12.270 -2.821 0.256 1.00 71.88 69 PRO A CA 1
ATOM 540 C C . PRO A 1 69 ? -12.476 -2.215 1.648 1.00 71.88 69 PRO A C 1
ATOM 542 O O . PRO A 1 69 ? -12.506 -2.925 2.642 1.00 71.88 69 PRO A O 1
ATOM 545 N N . LEU A 1 70 ? -12.755 -0.912 1.723 1.00 76.56 70 LEU A N 1
ATOM 546 C CA . LEU A 1 70 ? -13.037 -0.224 2.987 1.00 76.56 70 LEU A CA 1
ATOM 547 C C . LEU A 1 70 ? -14.372 -0.623 3.619 1.00 76.56 70 LEU A C 1
ATOM 549 O O . LEU A 1 70 ? -14.446 -0.794 4.837 1.00 76.56 70 LEU A O 1
ATOM 553 N N . ALA A 1 71 ? -15.428 -0.749 2.812 1.00 77.50 71 ALA A N 1
ATOM 554 C CA . ALA A 1 71 ? -16.745 -1.146 3.301 1.00 77.50 71 ALA A CA 1
ATOM 555 C C . ALA A 1 71 ? -16.725 -2.586 3.834 1.00 77.50 71 ALA A C 1
ATOM 557 O O . ALA A 1 71 ? -17.297 -2.872 4.881 1.00 77.50 71 ALA A O 1
ATOM 558 N N . GLU A 1 72 ? -16.010 -3.471 3.152 1.00 85.50 72 GLU A N 1
ATOM 559 C CA . GLU A 1 72 ? -15.800 -4.860 3.522 1.00 85.50 72 GLU A CA 1
ATOM 560 C C . GLU A 1 72 ? -14.913 -4.970 4.764 1.00 85.50 72 GLU A C 1
ATOM 562 O O . G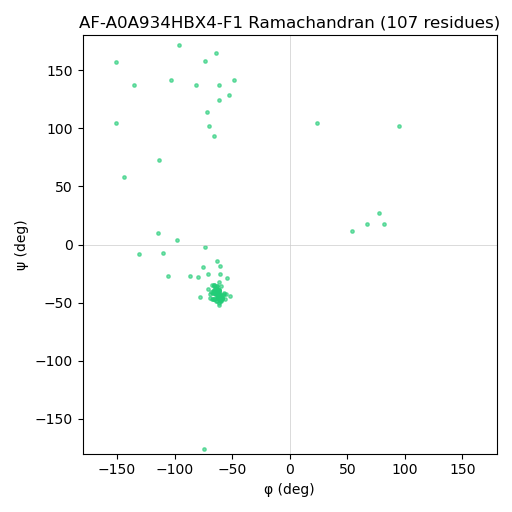LU A 1 72 ? -15.283 -5.660 5.708 1.00 85.50 72 GLU A O 1
ATOM 567 N N . MET A 1 73 ? -13.800 -4.231 4.839 1.00 87.44 73 MET A N 1
ATOM 568 C CA . MET A 1 73 ? -12.971 -4.151 6.049 1.00 87.44 73 MET A CA 1
ATOM 569 C C . MET A 1 73 ? -13.791 -3.678 7.259 1.00 87.44 73 MET A C 1
ATOM 571 O O . MET A 1 73 ? -13.684 -4.242 8.347 1.00 87.44 73 MET A O 1
ATOM 575 N N . GLN A 1 74 ? -14.659 -2.678 7.071 1.00 84.56 74 GLN A N 1
ATOM 576 C CA . GLN A 1 74 ? -15.582 -2.213 8.107 1.00 84.56 74 GLN A CA 1
ATOM 577 C C . GLN A 1 74 ? -16.599 -3.291 8.508 1.00 84.56 74 GLN A C 1
ATOM 579 O O . GLN A 1 74 ? -16.860 -3.459 9.698 1.00 84.56 74 GLN A O 1
ATOM 584 N N . GLN A 1 75 ? -17.179 -4.011 7.544 1.00 86.69 75 GLN A N 1
ATOM 585 C CA . GLN A 1 75 ? -18.128 -5.101 7.803 1.00 86.69 75 GLN A CA 1
ATOM 586 C C . GLN A 1 75 ? -17.469 -6.283 8.518 1.00 86.69 75 GLN A C 1
ATOM 588 O O . GLN A 1 75 ? -18.083 -6.887 9.394 1.00 86.69 75 GLN A O 1
ATOM 593 N N . ARG A 1 76 ? -16.207 -6.578 8.190 1.00 89.62 76 ARG A N 1
ATOM 594 C CA . ARG A 1 76 ? -15.378 -7.584 8.867 1.00 89.62 76 ARG A CA 1
ATOM 595 C C . ARG A 1 76 ? -14.890 -7.124 10.250 1.00 89.62 76 ARG A C 1
ATOM 597 O O . ARG A 1 76 ? -14.262 -7.907 10.953 1.00 89.62 76 ARG A O 1
ATOM 604 N N . GLY A 1 77 ? -15.209 -5.894 10.659 1.00 89.88 77 GLY A N 1
ATOM 605 C CA . GLY A 1 77 ? -14.961 -5.390 12.009 1.00 89.88 77 GLY A CA 1
ATOM 606 C C . GLY A 1 77 ? -13.540 -4.895 12.259 1.00 89.88 77 GLY A C 1
ATOM 607 O O . GLY A 1 77 ? -13.168 -4.764 13.422 1.00 89.88 77 GLY A O 1
ATOM 608 N N . LEU A 1 78 ? -12.760 -4.608 11.209 1.00 89.44 78 LEU A N 1
ATOM 609 C CA . LEU A 1 78 ? -11.431 -4.023 11.380 1.00 89.44 78 LEU A CA 1
ATOM 610 C C . LEU A 1 78 ? -11.550 -2.654 12.058 1.00 89.44 78 LEU A C 1
ATOM 612 O O . LEU A 1 78 ? -12.398 -1.827 11.701 1.00 89.44 78 LEU A O 1
ATOM 616 N N . THR A 1 79 ? -10.660 -2.416 13.013 1.00 88.06 79 THR A N 1
ATOM 617 C CA . THR A 1 79 ? -10.409 -1.098 13.592 1.00 88.06 79 THR A CA 1
ATOM 618 C C . THR A 1 79 ? -9.842 -0.149 12.537 1.00 88.06 79 THR A C 1
ATOM 620 O O . THR A 1 79 ? -9.392 -0.555 11.464 1.00 88.06 79 THR A O 1
ATOM 623 N N . GLU A 1 80 ? -9.864 1.147 12.821 1.00 81.56 80 GLU A N 1
ATOM 624 C CA . GLU A 1 80 ? -9.332 2.151 11.895 1.00 81.56 80 GLU A CA 1
ATOM 625 C C . GLU A 1 80 ? -7.824 1.993 11.706 1.00 81.56 80 GLU A C 1
ATOM 627 O O . GLU A 1 80 ? -7.324 2.102 10.589 1.00 81.56 80 GLU A O 1
ATOM 632 N N . GLU A 1 81 ? -7.107 1.656 12.775 1.00 83.12 81 GLU A N 1
ATOM 633 C CA . GLU A 1 81 ? -5.685 1.338 12.736 1.00 83.12 81 GLU A CA 1
ATOM 634 C C . GLU A 1 81 ? -5.401 0.114 11.851 1.00 83.12 81 GLU A C 1
ATOM 636 O O . GLU A 1 81 ? -4.496 0.161 11.017 1.00 83.12 81 GLU A O 1
ATOM 641 N N . GLU A 1 82 ? -6.202 -0.949 11.965 1.00 88.44 82 GLU A N 1
ATOM 642 C CA . GLU A 1 82 ? -6.069 -2.147 11.124 1.00 88.44 82 GLU A CA 1
ATOM 643 C C . GLU A 1 82 ? -6.382 -1.856 9.655 1.00 88.44 82 GLU A C 1
ATOM 645 O O . GLU A 1 82 ? -5.667 -2.329 8.775 1.00 88.44 82 GLU A O 1
ATOM 650 N N . LYS A 1 83 ? -7.39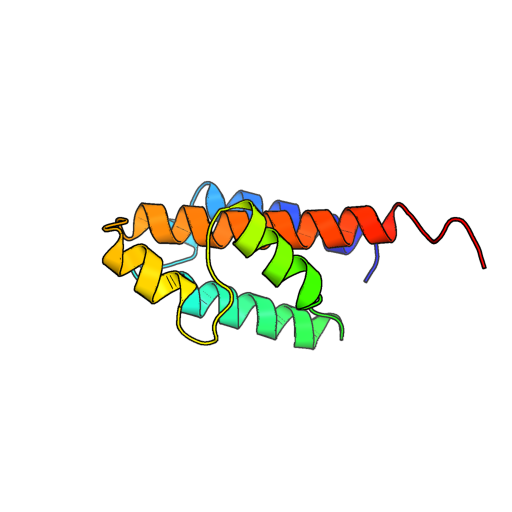4 -1.030 9.362 1.00 86.00 83 LYS A N 1
ATOM 651 C CA . LYS A 1 83 ? -7.687 -0.594 7.986 1.00 86.00 83 LYS A CA 1
ATOM 652 C C . LYS A 1 83 ? -6.534 0.197 7.386 1.00 86.00 83 LYS A C 1
ATOM 654 O O . LYS A 1 83 ? -6.184 -0.016 6.229 1.00 86.00 83 LYS A O 1
ATOM 659 N N . VAL A 1 84 ? -5.959 1.128 8.150 1.00 85.62 84 VAL A N 1
ATOM 660 C CA . VAL A 1 84 ? -4.817 1.938 7.703 1.00 85.62 84 VAL A CA 1
ATOM 661 C C . VAL A 1 84 ? -3.629 1.033 7.379 1.00 85.62 84 VAL A C 1
ATOM 663 O O . VAL A 1 84 ? -3.046 1.156 6.301 1.00 85.62 84 VAL A O 1
ATOM 666 N N . GLU A 1 85 ? -3.293 0.113 8.285 1.00 88.88 85 GLU A N 1
ATOM 667 C CA . GLU A 1 85 ? -2.202 -0.849 8.098 1.00 88.88 85 GLU A CA 1
ATOM 668 C C . GLU A 1 85 ? -2.429 -1.729 6.862 1.00 88.88 85 GLU A C 1
ATOM 670 O O . GLU A 1 85 ? -1.520 -1.922 6.047 1.00 88.88 85 GLU A O 1
ATOM 675 N N . GLU A 1 86 ? -3.654 -2.224 6.694 1.00 90.75 86 GLU A N 1
ATOM 676 C CA . GLU A 1 86 ? -4.030 -3.109 5.598 1.00 90.75 86 GLU A CA 1
ATOM 677 C C . GLU A 1 86 ? -3.949 -2.393 4.246 1.00 90.75 86 GLU A C 1
ATOM 679 O O . GLU A 1 86 ? -3.318 -2.890 3.313 1.00 90.75 86 GLU A O 1
ATOM 684 N N . LEU A 1 87 ? -4.504 -1.183 4.147 1.00 87.62 87 LEU A N 1
ATOM 685 C CA . LEU A 1 87 ? -4.483 -0.394 2.916 1.00 87.62 87 LEU A CA 1
ATOM 686 C C . LEU A 1 87 ? -3.065 0.030 2.512 1.00 87.62 87 LEU A C 1
ATOM 688 O O . LEU A 1 87 ? -2.718 -0.041 1.332 1.00 87.62 87 LEU A O 1
ATOM 692 N N . LEU A 1 88 ? -2.225 0.429 3.474 1.00 89.06 88 LEU A N 1
ATOM 693 C CA . LEU A 1 88 ? -0.813 0.723 3.207 1.00 89.06 88 LEU A CA 1
ATOM 694 C C . LEU A 1 88 ? -0.059 -0.526 2.752 1.00 89.06 88 LEU A C 1
ATOM 696 O O . LEU A 1 88 ? 0.812 -0.442 1.887 1.00 89.06 88 LEU A O 1
ATOM 700 N N . THR A 1 89 ? -0.390 -1.684 3.318 1.00 92.94 89 THR A N 1
ATOM 701 C CA . THR A 1 89 ? 0.230 -2.953 2.934 1.00 92.94 89 THR A CA 1
ATOM 702 C C . THR A 1 89 ? -0.144 -3.348 1.508 1.00 92.94 89 THR A C 1
ATOM 704 O O . THR A 1 89 ? 0.761 -3.642 0.728 1.00 92.94 89 THR A O 1
ATOM 707 N N . ILE A 1 90 ? -1.426 -3.263 1.137 1.00 90.25 90 ILE A N 1
ATOM 708 C CA . ILE A 1 90 ? -1.897 -3.493 -0.241 1.00 90.25 90 ILE A CA 1
ATOM 709 C C . ILE A 1 90 ? -1.168 -2.563 -1.219 1.00 90.25 90 ILE A C 1
ATOM 711 O O . ILE A 1 90 ? -0.670 -3.010 -2.251 1.00 90.25 90 ILE A O 1
ATOM 715 N N . GLU A 1 91 ? -1.063 -1.272 -0.889 1.00 89.44 91 GLU A N 1
ATOM 716 C CA . GLU A 1 91 ? -0.378 -0.292 -1.736 1.00 89.44 91 GLU A CA 1
ATOM 717 C C . GLU A 1 91 ? 1.105 -0.654 -1.929 1.00 89.44 91 GLU A C 1
ATOM 719 O O . GLU A 1 91 ? 1.601 -0.694 -3.055 1.00 89.44 91 GLU A O 1
ATOM 724 N N . ILE A 1 92 ? 1.816 -0.984 -0.845 1.00 92.19 92 ILE A N 1
ATOM 725 C CA . ILE A 1 92 ? 3.224 -1.405 -0.898 1.00 92.19 92 ILE A CA 1
ATOM 726 C C . ILE A 1 92 ? 3.395 -2.678 -1.737 1.00 92.19 92 ILE A C 1
ATOM 728 O O . ILE A 1 92 ? 4.351 -2.776 -2.508 1.00 92.19 92 ILE A O 1
ATOM 732 N N . GLU A 1 93 ? 2.511 -3.663 -1.589 1.00 94.00 93 GLU A N 1
ATOM 733 C CA . GLU A 1 93 ? 2.550 -4.905 -2.369 1.00 94.00 93 GLU A CA 1
ATOM 734 C C . GLU A 1 93 ? 2.328 -4.643 -3.861 1.00 94.00 93 GLU A C 1
ATOM 736 O O . GLU A 1 93 ? 3.078 -5.166 -4.689 1.00 94.00 93 GLU A O 1
ATOM 741 N N . ALA A 1 94 ? 1.393 -3.760 -4.212 1.00 91.06 94 ALA A N 1
ATOM 742 C CA . ALA A 1 94 ? 1.181 -3.358 -5.596 1.00 91.06 94 ALA A CA 1
ATOM 743 C C . ALA A 1 94 ? 2.435 -2.687 -6.193 1.00 91.06 94 ALA A C 1
ATOM 745 O O . ALA A 1 94 ? 2.859 -3.027 -7.300 1.00 91.06 94 ALA A O 1
ATOM 746 N N . TRP A 1 95 ? 3.107 -1.811 -5.438 1.00 91.50 95 TRP A N 1
ATOM 747 C CA . TRP A 1 95 ? 4.374 -1.203 -5.863 1.00 91.50 95 TRP A CA 1
ATOM 748 C C . TRP A 1 95 ? 5.527 -2.203 -5.981 1.00 91.50 95 TRP A C 1
ATOM 750 O O . TRP A 1 95 ? 6.356 -2.081 -6.883 1.00 91.50 95 TRP A O 1
ATOM 760 N N . LYS A 1 96 ? 5.585 -3.223 -5.118 1.00 93.44 96 LYS A N 1
ATOM 761 C CA . LYS A 1 96 ? 6.572 -4.309 -5.243 1.00 93.44 96 LYS A CA 1
ATOM 762 C C . LYS A 1 96 ? 6.383 -5.107 -6.532 1.00 93.44 96 LYS A C 1
ATOM 764 O O . LYS A 1 96 ? 7.376 -5.504 -7.134 1.00 93.44 96 LYS A O 1
ATOM 769 N N . LYS A 1 97 ? 5.142 -5.307 -6.985 1.00 92.12 97 LYS A N 1
ATOM 770 C CA . LYS A 1 97 ? 4.863 -5.951 -8.280 1.00 92.12 97 LYS A CA 1
ATOM 771 C C . LYS A 1 97 ? 5.341 -5.090 -9.452 1.00 92.12 97 LYS A C 1
ATOM 773 O O . LYS A 1 97 ? 5.988 -5.610 -10.356 1.00 92.12 97 LYS A O 1
ATOM 778 N N . VAL A 1 98 ? 5.131 -3.770 -9.388 1.00 89.62 98 VAL A N 1
ATOM 779 C CA . VAL A 1 98 ? 5.705 -2.824 -10.367 1.00 89.62 98 VAL A CA 1
ATOM 780 C C . VAL A 1 98 ? 7.233 -2.918 -10.389 1.00 89.62 98 VAL A C 1
ATOM 782 O O . VAL A 1 98 ? 7.829 -2.999 -11.460 1.00 89.62 98 VAL A O 1
ATOM 785 N N . LEU A 1 99 ? 7.874 -2.939 -9.216 1.00 91.31 99 LEU A N 1
ATOM 786 C CA . LEU A 1 99 ? 9.327 -3.077 -9.106 1.00 91.31 99 LEU A CA 1
ATOM 787 C C . LEU A 1 99 ? 9.815 -4.377 -9.757 1.00 91.31 99 LEU A C 1
ATOM 789 O O . LEU A 1 99 ? 10.740 -4.339 -10.563 1.00 91.31 99 LEU A O 1
ATOM 793 N N . ALA A 1 100 ? 9.155 -5.498 -9.459 1.00 91.62 100 ALA A N 1
ATOM 794 C CA . ALA A 1 100 ? 9.485 -6.798 -10.030 1.00 91.62 100 ALA A CA 1
ATOM 795 C C . ALA A 1 100 ? 9.340 -6.816 -11.561 1.00 91.62 100 ALA A C 1
ATOM 797 O O . ALA A 1 100 ? 10.190 -7.384 -12.240 1.00 91.62 100 ALA A O 1
ATOM 798 N N . GLN A 1 101 ? 8.317 -6.154 -12.116 1.00 89.69 101 GLN A N 1
ATOM 799 C CA . GLN A 1 101 ? 8.156 -6.026 -13.568 1.00 89.69 101 GLN A CA 1
ATOM 800 C C . GLN A 1 101 ? 9.283 -5.199 -14.202 1.00 89.69 101 GLN A C 1
ATOM 802 O O . GLN A 1 101 ? 9.788 -5.559 -15.259 1.00 89.69 101 GLN A O 1
ATOM 807 N N . ILE A 1 102 ? 9.714 -4.108 -13.561 1.00 87.94 102 ILE A N 1
ATOM 808 C CA . ILE A 1 102 ? 10.844 -3.297 -14.048 1.00 87.94 102 ILE A CA 1
ATOM 809 C C . ILE A 1 102 ? 12.156 -4.096 -14.000 1.00 87.94 102 ILE A C 1
ATOM 811 O O . ILE A 1 102 ? 13.017 -3.925 -14.862 1.00 87.94 102 ILE A O 1
ATOM 815 N N . GLU A 1 103 ? 12.324 -4.957 -12.994 1.00 85.81 103 GLU A N 1
ATOM 816 C CA . GLU A 1 103 ? 13.493 -5.833 -12.849 1.00 85.81 103 GLU A CA 1
ATOM 817 C C . GLU A 1 103 ? 13.482 -7.032 -13.806 1.00 85.81 103 GLU A C 1
ATOM 819 O O . GLU A 1 103 ? 14.542 -7.599 -14.076 1.00 85.81 103 GLU A O 1
ATOM 824 N N . GLN A 1 104 ? 12.316 -7.389 -14.348 1.00 78.56 104 GLN A N 1
ATOM 825 C CA . GLN A 1 104 ? 12.132 -8.430 -15.356 1.00 78.56 104 GLN A CA 1
ATOM 826 C C . GLN A 1 104 ? 11.667 -7.810 -16.683 1.00 78.56 104 GLN A C 1
ATOM 828 O O . GLN A 1 104 ? 10.501 -7.969 -17.056 1.00 78.56 104 GLN A O 1
ATOM 833 N N . PRO A 1 105 ? 12.538 -7.102 -17.428 1.00 58.22 105 PRO A N 1
ATOM 834 C CA . PRO A 1 105 ? 12.192 -6.690 -18.776 1.00 58.22 105 PRO A CA 1
ATOM 835 C C . PRO A 1 105 ? 12.164 -7.957 -19.639 1.00 58.22 105 PRO A C 1
ATOM 837 O O . PRO A 1 105 ? 13.210 -8.520 -19.934 1.00 58.22 105 PRO A O 1
ATOM 840 N N . GLU A 1 106 ? 10.961 -8.453 -19.923 1.00 55.47 106 GLU A N 1
ATOM 841 C CA . GLU A 1 106 ? 10.608 -9.500 -20.892 1.00 55.47 106 GLU A CA 1
ATOM 842 C C . GLU A 1 106 ? 11.714 -10.505 -21.275 1.00 55.47 106 GLU A C 1
ATOM 844 O O . GLU A 1 106 ? 12.542 -10.271 -22.156 1.00 55.47 106 GLU A O 1
ATOM 849 N N . ASN A 1 107 ? 11.622 -11.723 -20.732 1.00 48.88 107 ASN A N 1
ATOM 850 C CA . ASN A 1 107 ? 12.003 -12.889 -21.523 1.00 48.88 107 ASN A CA 1
ATOM 851 C C . ASN A 1 107 ? 11.006 -13.022 -22.691 1.00 48.88 107 ASN A C 1
ATOM 853 O O . ASN A 1 107 ? 9.968 -13.661 -22.541 1.00 48.88 107 ASN A O 1
ATOM 857 N N . GLY A 1 108 ? 11.357 -12.448 -23.843 1.00 50.06 108 GLY A N 1
ATOM 858 C CA . GLY A 1 108 ? 10.938 -12.916 -25.166 1.00 50.06 108 GLY A CA 1
ATOM 859 C C . GLY A 1 108 ? 9.705 -12.266 -25.799 1.00 50.06 108 GLY A C 1
ATOM 860 O O . GLY A 1 108 ? 8.586 -12.724 -25.577 1.00 50.06 108 GLY A O 1
ATOM 861 N N . GLN A 1 109 ? 9.957 -11.350 -26.738 1.00 35.16 109 GLN A N 1
ATOM 862 C CA . GLN A 1 109 ? 9.459 -11.435 -28.120 1.00 35.16 109 GLN A CA 1
ATOM 863 C C . GLN A 1 109 ? 10.573 -11.047 -29.094 1.00 35.16 109 GLN A C 1
ATOM 865 O O . GLN A 1 109 ? 11.338 -10.110 -28.774 1.00 35.16 109 GLN A O 1
#

Foldseek 3Di:
DALVVLVVVLVVLVVCLVPVVVVDDQPCLVVSVVVVQVVCCVPVVDGQDVVLLCVLCVVVPFHDDPPGPVVVCVVVPPDSNRSNNSSSSSRSSSSVVVSVCNVCVDPDD

Solvent-accessible surface area (backbone atoms only — not comparable to full-atom values): 6307 Å² total; per-residue (Å²): 128,54,69,67,59,47,52,49,50,43,52,52,52,51,54,42,65,77,44,44,77,82,81,36,62,92,91,32,51,66,63,50,51,53,50,49,48,50,51,40,30,71,75,54,79,57,54,83,57,67,65,43,45,45,48,32,34,47,79,71,75,38,65,88,52,100,68,36,54,66,53,48,41,50,72,74,62,52,51,65,68,53,48,40,52,48,54,52,46,34,52,42,48,18,46,50,49,54,43,51,49,67,75,52,74,68,94,77,135